Protein AF-A0A4Y2JVJ6-F1 (afdb_monomer_lite)

Secondary structure (DSSP, 8-state):
-----SS----HHHHHHTTEEEEGGGTEEEETTT--EEE-------PPP--SS-TTSTTHHHHHH-HHHH-GGGTTPPPSSS--------SSPP--PPPPP------

Radius of gyration: 23.81 Å; chains: 1; bounding box: 45×35×62 Å

pLDDT: mean 80.79, std 13.37, range [42.53, 97.25]

Sequence (107 aa):
MIAEVTSPIIGADFLKHFNLVIHLRKRRLIDAQTSLYTLGTLSKNSQPSIITMDTTSDLKSVLSEFPDITNPSLIGKSATHDTVHYIITRGPPVKAKPRYTQNYTML

Foldseek 3Di:
DQPPFPDDDDDPVNCVVQVWDQDPVQQWIARPVPRDIDHHDDDPDVPPDPFPDDPPDPCPVVVVVPVVVGDPVNVPPDDPDPDDDDDDDDDDDDDDDDDDDPPPPDD

Structure (mmCIF, N/CA/C/O backbone):
data_AF-A0A4Y2JVJ6-F1
#
_entry.id   AF-A0A4Y2JVJ6-F1
#
loop_
_atom_site.group_PDB
_atom_site.id
_atom_site.type_symbol
_atom_site.label_atom_id
_atom_site.label_alt_id
_atom_site.label_comp_id
_atom_site.label_asym_id
_atom_site.label_entity_id
_atom_site.label_seq_id
_atom_site.pdbx_PDB_ins_code
_atom_site.Cartn_x
_atom_site.Cartn_y
_atom_site.Cartn_z
_atom_site.occupancy
_atom_si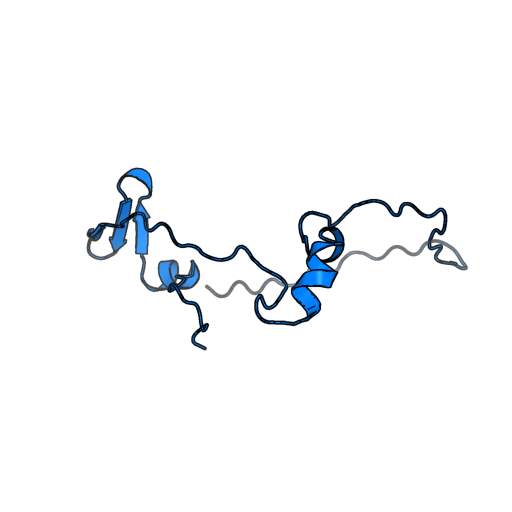te.B_iso_or_equiv
_atom_site.auth_seq_id
_atom_site.auth_comp_id
_atom_site.auth_asym_id
_atom_site.auth_atom_id
_atom_site.pdbx_PDB_model_num
ATOM 1 N N . MET A 1 1 ? 3.895 -13.810 9.014 1.00 42.53 1 MET A N 1
ATOM 2 C CA . MET A 1 1 ? 4.941 -12.953 8.418 1.00 42.53 1 MET A CA 1
ATOM 3 C C . MET A 1 1 ? 4.724 -11.546 8.938 1.00 42.53 1 MET A C 1
ATOM 5 O O . MET A 1 1 ? 3.592 -11.086 8.893 1.00 42.53 1 MET A O 1
ATOM 9 N N . ILE A 1 2 ? 5.756 -10.909 9.483 1.00 53.12 2 ILE A N 1
ATOM 10 C CA . ILE A 1 2 ? 5.720 -9.494 9.871 1.00 53.12 2 ILE A CA 1
ATOM 11 C C . ILE A 1 2 ? 6.502 -8.771 8.782 1.00 53.12 2 ILE A C 1
ATOM 13 O O . ILE A 1 2 ? 7.654 -9.120 8.537 1.00 53.12 2 ILE A O 1
ATOM 17 N N . ALA A 1 3 ? 5.859 -7.849 8.071 1.00 58.53 3 ALA A N 1
ATOM 18 C CA . ALA A 1 3 ? 6.568 -7.021 7.108 1.00 58.53 3 ALA A CA 1
ATOM 19 C C . ALA A 1 3 ? 7.492 -6.073 7.883 1.00 58.53 3 ALA A C 1
ATOM 21 O O . ALA A 1 3 ? 7.038 -5.401 8.811 1.00 58.53 3 ALA A O 1
ATOM 22 N N . GLU A 1 4 ? 8.772 -6.026 7.522 1.00 68.06 4 GLU A N 1
ATOM 23 C CA . GLU A 1 4 ? 9.730 -5.076 8.088 1.00 68.06 4 GLU A CA 1
ATOM 24 C C . GLU A 1 4 ? 9.467 -3.692 7.481 1.00 68.06 4 GLU A C 1
ATOM 26 O O . GLU A 1 4 ? 10.087 -3.266 6.511 1.00 68.06 4 GLU A O 1
ATOM 31 N N . VAL A 1 5 ? 8.447 -3.017 8.009 1.00 71.12 5 VAL A N 1
ATOM 32 C CA . VAL A 1 5 ? 8.049 -1.669 7.601 1.00 71.12 5 VAL A CA 1
ATOM 33 C C . VAL A 1 5 ? 8.190 -0.719 8.779 1.00 71.12 5 VAL A C 1
ATOM 35 O O . VAL A 1 5 ? 7.785 -1.019 9.899 1.00 71.12 5 VAL A O 1
ATOM 38 N N . THR A 1 6 ? 8.733 0.469 8.521 1.00 71.81 6 THR A N 1
ATOM 39 C CA . THR A 1 6 ? 8.963 1.506 9.544 1.00 71.81 6 THR A CA 1
ATOM 40 C C . THR A 1 6 ? 7.661 2.018 10.165 1.00 71.81 6 THR A C 1
ATOM 42 O O . THR A 1 6 ? 7.660 2.614 11.238 1.00 71.81 6 THR A O 1
ATOM 45 N N . SER A 1 7 ? 6.534 1.819 9.481 1.00 72.94 7 SER A N 1
ATOM 46 C CA . SER A 1 7 ? 5.196 2.162 9.956 1.00 72.94 7 SER A CA 1
ATOM 47 C C . SER A 1 7 ? 4.271 0.961 9.767 1.00 72.94 7 SER A C 1
ATOM 49 O O . SER A 1 7 ? 4.173 0.477 8.638 1.00 72.94 7 SER A O 1
ATOM 51 N N . PRO A 1 8 ? 3.580 0.491 10.822 1.00 76.12 8 PRO A N 1
ATOM 52 C CA . PRO A 1 8 ? 2.652 -0.630 10.716 1.00 76.12 8 PRO A CA 1
ATOM 53 C C . PRO A 1 8 ? 1.562 -0.368 9.672 1.00 76.12 8 PRO A C 1
ATOM 55 O O . PRO A 1 8 ? 0.967 0.710 9.644 1.00 76.12 8 PRO A O 1
ATOM 58 N N . ILE A 1 9 ? 1.281 -1.369 8.836 1.00 83.50 9 ILE A N 1
ATOM 59 C CA . ILE A 1 9 ? 0.219 -1.329 7.825 1.00 83.50 9 ILE A CA 1
ATOM 60 C C . ILE A 1 9 ? -0.876 -2.303 8.258 1.00 83.50 9 ILE A C 1
ATOM 62 O O . ILE A 1 9 ? -0.600 -3.471 8.522 1.00 83.50 9 ILE A O 1
ATOM 66 N N . ILE A 1 10 ? -2.118 -1.821 8.329 1.00 85.50 10 ILE A N 1
ATOM 67 C CA . ILE A 1 10 ? -3.293 -2.643 8.641 1.00 85.50 10 ILE A CA 1
ATOM 68 C C . ILE A 1 10 ? -4.019 -2.960 7.334 1.00 85.50 10 ILE A C 1
ATOM 70 O O . ILE A 1 10 ? -4.419 -2.050 6.607 1.00 85.50 10 ILE A O 1
ATOM 74 N N . GLY A 1 11 ? -4.182 -4.249 7.040 1.00 88.75 11 GLY A N 1
ATOM 75 C CA . GLY A 1 11 ? -4.915 -4.728 5.871 1.00 88.75 11 GLY A CA 1
ATOM 76 C C . GLY A 1 11 ? -6.435 -4.693 6.058 1.00 88.75 11 GLY A C 1
ATOM 77 O O . GLY A 1 11 ? -6.956 -4.663 7.174 1.00 88.75 11 GLY A O 1
ATOM 78 N N . ALA A 1 12 ? -7.171 -4.700 4.944 1.00 91.56 12 ALA A N 1
ATOM 79 C CA . ALA A 1 12 ? -8.636 -4.735 4.961 1.00 91.56 12 ALA A CA 1
ATOM 80 C C . ALA A 1 12 ? -9.196 -6.070 5.489 1.00 91.56 12 ALA A C 1
ATOM 82 O O . ALA A 1 12 ? -10.283 -6.109 6.061 1.00 91.56 12 ALA A O 1
ATOM 83 N N . ASP A 1 13 ? -8.440 -7.152 5.327 1.00 92.06 13 ASP A N 1
ATOM 84 C CA . ASP A 1 13 ? -8.689 -8.468 5.912 1.00 92.06 13 ASP A CA 1
ATOM 85 C C . ASP A 1 13 ? -8.693 -8.424 7.445 1.00 92.06 13 ASP A C 1
ATOM 87 O O . ASP A 1 13 ? -9.616 -8.949 8.066 1.00 92.06 13 ASP A O 1
ATOM 91 N N . PHE A 1 14 ? -7.733 -7.721 8.053 1.00 92.56 14 PHE A N 1
ATOM 92 C CA . PHE A 1 14 ? -7.688 -7.495 9.498 1.00 92.56 14 PHE A CA 1
ATOM 93 C C . PHE A 1 14 ? -8.913 -6.705 9.975 1.00 92.56 14 PHE A C 1
ATOM 95 O O . PHE A 1 14 ? -9.565 -7.091 10.945 1.00 92.56 14 PHE A O 1
ATOM 102 N N . LEU A 1 15 ? -9.270 -5.628 9.266 1.00 94.81 15 LEU A N 1
ATOM 103 C CA . LEU A 1 15 ? -10.461 -4.835 9.589 1.00 94.81 15 LEU A CA 1
ATOM 104 C C . LEU A 1 15 ? -11.739 -5.681 9.513 1.00 94.81 15 LEU A C 1
ATOM 106 O O . LEU A 1 15 ? -12.573 -5.597 10.412 1.00 94.81 15 LEU A O 1
ATOM 110 N N . LYS A 1 16 ? -11.870 -6.529 8.483 1.00 94.62 16 LYS A N 1
ATOM 111 C CA . LYS A 1 16 ? -12.996 -7.466 8.340 1.00 94.62 16 LYS A CA 1
ATOM 112 C C . LYS A 1 16 ? -13.022 -8.474 9.490 1.00 94.62 16 LYS A C 1
ATOM 114 O O . LYS A 1 16 ? -14.078 -8.686 10.075 1.00 94.62 16 LYS A O 1
ATOM 119 N N .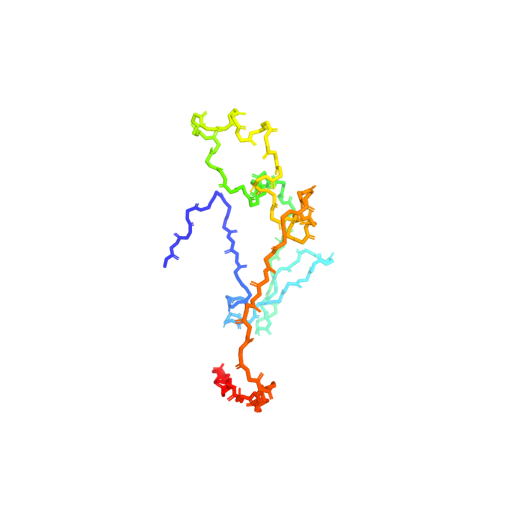 HIS A 1 17 ? -11.881 -9.083 9.811 1.00 95.31 17 HIS A N 1
ATOM 120 C CA . HIS A 1 17 ? -11.786 -10.128 10.830 1.00 95.31 17 HIS A CA 1
ATOM 121 C C . HIS A 1 17 ? -12.204 -9.631 12.220 1.00 95.31 17 HIS A C 1
ATOM 123 O O . HIS A 1 17 ? -12.932 -10.325 12.922 1.00 95.31 17 HIS A O 1
ATOM 129 N N . PHE A 1 18 ? -11.794 -8.415 12.591 1.00 93.88 18 PHE A N 1
ATOM 130 C CA . PHE A 1 18 ? -12.105 -7.810 13.891 1.00 93.88 18 PHE A CA 1
ATOM 131 C C . PHE A 1 18 ? -13.315 -6.862 13.868 1.00 93.88 18 PHE A C 1
ATOM 133 O O . PHE A 1 18 ? -13.535 -6.137 14.833 1.00 93.88 18 PHE A O 1
ATOM 140 N N . ASN A 1 19 ? -14.094 -6.844 12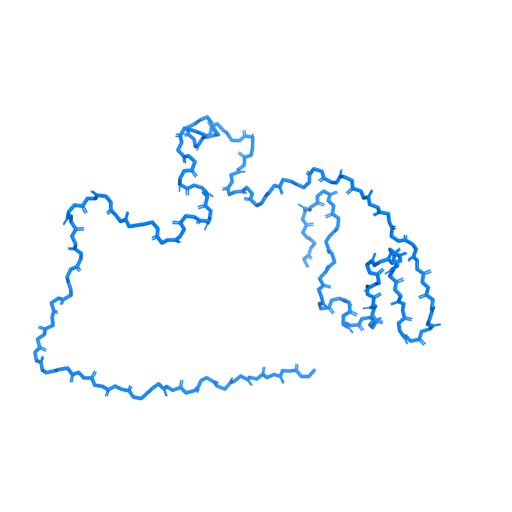.780 1.00 95.81 19 ASN A N 1
ATOM 141 C CA . ASN A 1 19 ? -15.274 -5.987 12.619 1.00 95.81 19 ASN A CA 1
ATOM 142 C C . ASN A 1 19 ? -14.994 -4.489 12.895 1.00 95.81 19 ASN A C 1
ATOM 144 O O . ASN A 1 19 ? -15.765 -3.789 13.556 1.00 95.81 19 ASN A O 1
ATOM 148 N N . LEU A 1 20 ? -13.856 -3.996 12.400 1.00 96.56 20 LEU A N 1
ATOM 149 C CA . LEU A 1 20 ? -13.405 -2.619 12.584 1.00 96.56 20 LEU A CA 1
ATOM 150 C C . LEU A 1 20 ? -13.840 -1.732 11.410 1.00 96.56 20 LEU A C 1
ATOM 152 O O . LEU A 1 20 ? -13.619 -2.052 10.242 1.00 96.56 20 LEU A O 1
ATOM 156 N N . VAL A 1 21 ? -14.396 -0.563 11.722 1.00 96.00 21 VAL A N 1
ATOM 157 C CA . VAL A 1 21 ? -14.901 0.421 10.758 1.00 96.00 21 VAL A CA 1
ATOM 158 C C . VAL A 1 21 ? -14.079 1.705 10.824 1.00 96.00 21 VAL A C 1
ATOM 160 O O . VAL A 1 21 ? -13.939 2.334 11.876 1.00 96.00 21 VAL A O 1
ATOM 163 N N . ILE A 1 22 ? -13.568 2.142 9.673 1.00 94.44 22 ILE A N 1
ATOM 164 C CA . ILE A 1 22 ? -12.820 3.396 9.550 1.00 94.44 22 ILE A CA 1
ATOM 165 C C . ILE A 1 22 ? -13.786 4.547 9.252 1.00 94.44 22 ILE A C 1
ATOM 167 O O . ILE A 1 22 ? -14.398 4.613 8.188 1.00 94.44 22 ILE A O 1
ATOM 171 N N . HIS A 1 23 ? -13.866 5.523 10.155 1.00 94.12 23 HIS A N 1
ATOM 172 C CA . HIS A 1 23 ? -14.598 6.768 9.939 1.00 94.12 23 HIS A CA 1
ATOM 173 C C . HIS A 1 23 ? -13.629 7.918 9.625 1.00 94.12 23 HIS A C 1
ATOM 175 O O . HIS A 1 23 ? -13.280 8.719 10.496 1.00 94.12 23 HIS A O 1
ATOM 181 N N . LEU A 1 24 ? -13.266 8.067 8.347 1.00 92.38 24 LEU A N 1
ATOM 182 C CA . LEU A 1 24 ? -12.260 9.035 7.871 1.00 92.38 24 LEU A CA 1
ATOM 183 C C . LEU A 1 24 ? -12.564 10.487 8.273 1.00 92.38 24 LEU A C 1
ATOM 185 O O . LEU A 1 24 ? -11.717 11.162 8.851 1.00 92.38 24 LEU A O 1
ATOM 189 N N . ARG A 1 25 ? -13.804 10.954 8.057 1.00 93.12 25 ARG A N 1
ATOM 190 C CA . ARG A 1 25 ? -14.210 12.337 8.384 1.00 93.12 25 ARG A CA 1
ATOM 191 C C . ARG A 1 25 ? -14.024 12.691 9.863 1.00 93.12 25 ARG A C 1
ATOM 193 O O . ARG A 1 25 ? -13.639 13.809 10.178 1.00 93.12 25 ARG A O 1
ATOM 200 N N . LYS A 1 26 ? -14.311 11.751 10.769 1.00 94.00 26 LYS A N 1
ATOM 201 C CA . LYS A 1 26 ? -14.169 11.945 12.221 1.00 94.00 26 LYS A CA 1
ATOM 202 C C . LYS A 1 26 ? -12.807 11.491 12.744 1.00 94.00 26 LYS A C 1
ATOM 204 O O . LYS A 1 26 ? -12.574 11.630 13.940 1.00 94.00 26 LYS A O 1
ATOM 209 N N . ARG A 1 27 ? -11.946 10.951 11.870 1.00 94.12 27 ARG A N 1
ATOM 210 C CA . ARG A 1 27 ? -10.661 10.330 12.205 1.00 94.12 27 ARG A CA 1
ATOM 211 C C . ARG A 1 27 ? -10.829 9.310 13.331 1.00 94.12 27 ARG A C 1
ATOM 213 O O . ARG A 1 27 ? -10.257 9.467 14.401 1.00 94.12 27 ARG A O 1
ATOM 220 N N . ARG A 1 28 ? -11.686 8.306 13.130 1.00 95.50 28 ARG A N 1
ATOM 221 C CA . ARG A 1 28 ? -11.939 7.252 14.128 1.00 95.50 28 ARG A CA 1
ATOM 222 C C . ARG A 1 28 ? -11.776 5.870 13.528 1.00 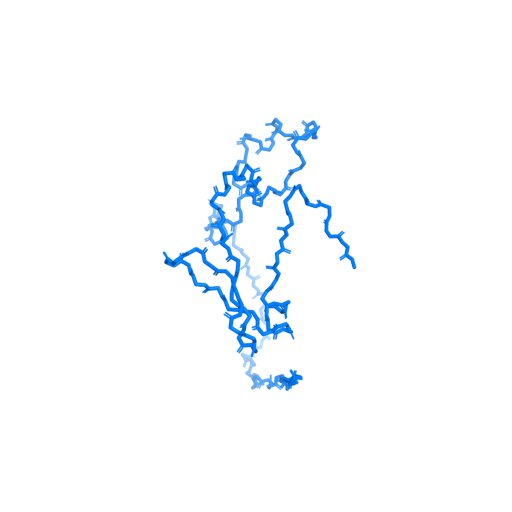95.50 28 ARG A C 1
ATOM 224 O O . ARG A 1 28 ? -12.175 5.656 12.384 1.00 95.50 28 ARG A O 1
ATOM 231 N N . LEU A 1 29 ? -11.261 4.955 14.336 1.00 95.56 29 LEU A N 1
ATOM 232 C CA . LEU A 1 29 ? -11.391 3.518 14.134 1.00 95.56 29 LEU A CA 1
ATOM 233 C C . LEU A 1 29 ? -12.401 3.016 15.164 1.00 95.56 29 LEU A C 1
ATOM 235 O O . LEU A 1 29 ? -12.228 3.272 16.356 1.00 95.56 29 LEU A O 1
ATOM 239 N N . ILE A 1 30 ? -13.480 2.404 14.693 1.00 97.19 30 ILE A N 1
ATOM 240 C CA . ILE A 1 30 ? -14.641 2.020 15.497 1.00 97.19 30 ILE A CA 1
ATOM 241 C C . ILE A 1 30 ? -14.734 0.499 15.494 1.00 97.19 30 ILE A C 1
ATOM 243 O O . ILE A 1 30 ? -14.693 -0.103 14.428 1.00 97.19 30 ILE A O 1
ATOM 247 N N . ASP A 1 31 ? -14.890 -0.111 16.658 1.00 96.81 31 ASP A N 1
ATOM 248 C CA . ASP A 1 31 ? -15.314 -1.503 16.778 1.00 96.81 31 ASP A CA 1
ATOM 249 C C . ASP A 1 31 ? -16.835 -1.564 16.581 1.00 96.81 31 ASP A C 1
ATOM 251 O O . ASP A 1 31 ? -17.597 -0.997 17.368 1.00 96.81 31 ASP A O 1
ATOM 255 N N . ALA A 1 32 ? -17.292 -2.216 15.511 1.00 95.81 32 ALA A N 1
ATOM 256 C CA . ALA A 1 32 ? -18.715 -2.289 15.197 1.00 95.81 32 ALA A CA 1
ATOM 257 C C . ALA A 1 32 ? -19.498 -3.264 16.094 1.00 95.81 32 ALA A C 1
ATOM 259 O O . ALA A 1 32 ? -20.728 -3.223 16.084 1.00 95.81 32 ALA A O 1
ATOM 260 N N . GLN A 1 33 ? -18.828 -4.102 16.888 1.00 95.75 33 GLN A N 1
ATOM 261 C CA . GLN A 1 33 ? -19.473 -4.955 17.885 1.00 95.75 33 GLN A CA 1
ATOM 262 C C . GLN A 1 33 ? -19.748 -4.192 19.186 1.00 95.75 33 GLN A C 1
ATOM 264 O O . GLN A 1 33 ? -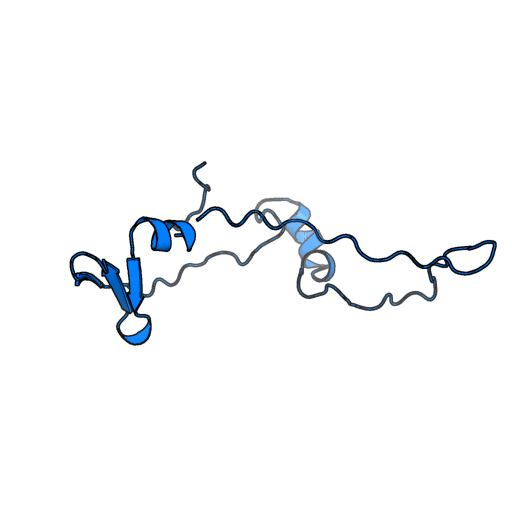20.846 -4.285 19.733 1.00 95.75 33 GLN A O 1
ATOM 269 N N . THR A 1 34 ? -18.772 -3.431 19.686 1.00 96.88 34 THR A N 1
ATOM 270 C CA . THR A 1 34 ? -18.875 -2.752 20.995 1.00 96.88 34 THR A CA 1
ATOM 271 C C . THR A 1 34 ? -19.209 -1.264 20.903 1.00 96.88 34 THR A C 1
ATOM 273 O O . THR A 1 34 ? -19.503 -0.633 21.916 1.00 96.88 34 THR A O 1
ATOM 276 N N . SER A 1 35 ? -19.166 -0.677 19.703 1.00 94.50 35 SER A N 1
ATOM 277 C CA . SER A 1 35 ? -19.239 0.774 19.465 1.00 94.50 35 SER A CA 1
ATOM 278 C C . SER A 1 35 ? -18.125 1.592 20.137 1.00 94.50 35 SER A C 1
ATOM 280 O O . SER A 1 35 ? -18.174 2.828 20.125 1.00 94.50 35 SER A O 1
ATOM 282 N N . LEU A 1 36 ? -17.101 0.937 20.695 1.00 97.25 36 LEU A N 1
ATOM 283 C CA . LEU A 1 36 ? -15.904 1.613 21.181 1.00 97.25 36 LEU A CA 1
ATOM 284 C C . LEU A 1 36 ? -15.126 2.189 20.001 1.00 97.25 36 LEU A C 1
ATOM 286 O O . LEU A 1 36 ? -15.126 1.648 18.896 1.00 97.25 36 LEU A O 1
ATOM 290 N N . TYR A 1 37 ? -14.455 3.314 20.231 1.00 96.69 37 TYR A N 1
ATOM 291 C CA . TYR A 1 37 ? -13.643 3.936 19.199 1.00 96.69 37 TYR A CA 1
ATOM 292 C C . TYR A 1 37 ? -12.346 4.492 19.762 1.00 96.69 37 TYR A C 1
ATOM 294 O O . TYR A 1 37 ? -12.276 4.930 20.910 1.00 96.69 37 TYR A O 1
ATOM 302 N N . THR A 1 38 ? -11.342 4.552 18.896 1.00 95.44 38 THR A N 1
ATOM 303 C CA . THR A 1 38 ? -10.120 5.320 19.126 1.00 95.44 38 THR A CA 1
ATOM 304 C C . THR A 1 38 ? -9.989 6.433 18.090 1.00 95.44 38 THR A C 1
ATOM 306 O O . THR A 1 38 ? -10.522 6.337 16.977 1.00 95.44 38 THR A O 1
ATOM 309 N N . LEU A 1 39 ? -9.319 7.523 18.464 1.00 96.31 39 LEU A N 1
ATOM 310 C CA . LEU A 1 39 ? -9.037 8.640 17.567 1.00 96.31 39 LEU A CA 1
ATOM 311 C C . LEU A 1 39 ? -7.785 8.335 16.743 1.00 96.31 39 LEU A C 1
ATOM 313 O O . LEU A 1 39 ? -6.722 8.043 17.279 1.00 96.31 39 LEU A O 1
ATOM 317 N N . GLY A 1 40 ? -7.918 8.447 15.428 1.00 90.69 40 GLY A N 1
ATOM 318 C CA . GLY A 1 40 ? -6.804 8.435 14.497 1.00 90.69 40 GLY A CA 1
ATOM 319 C C . GLY A 1 40 ? -6.125 9.800 14.450 1.00 90.69 40 GLY A C 1
ATOM 320 O O . GLY A 1 40 ? -6.778 10.848 14.418 1.00 90.69 40 GLY A O 1
ATOM 321 N N . THR A 1 41 ? -4.802 9.789 14.395 1.00 88.75 41 THR A N 1
ATOM 322 C CA . THR A 1 41 ? -3.982 10.974 14.147 1.00 88.75 41 THR A CA 1
ATOM 323 C C . THR A 1 41 ? -3.457 10.938 12.717 1.00 88.75 41 THR A C 1
ATOM 325 O O . THR A 1 41 ? -3.219 9.878 12.143 1.00 88.75 41 THR A O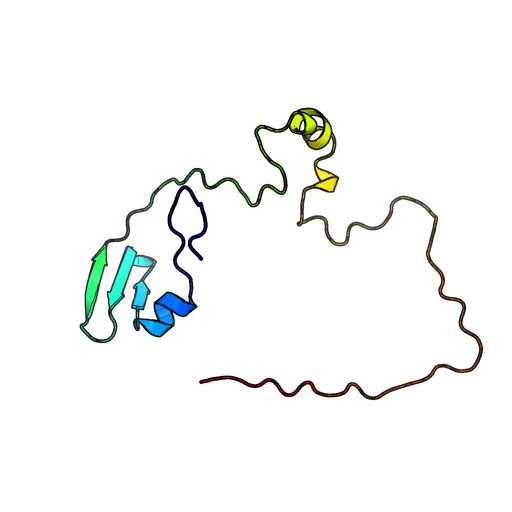 1
ATOM 328 N N . LEU A 1 42 ? -3.308 12.113 12.105 1.00 83.94 42 LEU A N 1
ATOM 329 C CA . LEU A 1 42 ? -2.605 12.222 10.831 1.00 83.94 42 LEU A CA 1
ATOM 330 C C . LEU A 1 42 ? -1.111 12.236 11.142 1.00 83.94 42 LEU A C 1
ATOM 332 O O . LEU A 1 42 ? -0.605 13.246 11.632 1.00 83.94 42 LEU A O 1
ATOM 336 N N . SER A 1 43 ? -0.411 11.139 10.871 1.00 79.75 43 SER A N 1
ATOM 337 C CA . SER A 1 43 ? 1.047 11.153 10.855 1.00 79.75 43 SER A CA 1
ATOM 338 C C . SER A 1 43 ? 1.527 11.489 9.446 1.00 79.75 43 SER A C 1
ATOM 340 O O . SER A 1 43 ? 1.064 10.931 8.450 1.00 79.75 43 SER A O 1
ATOM 342 N N . LYS A 1 44 ? 2.471 12.428 9.344 1.00 73.56 44 LYS A N 1
ATOM 343 C CA . LYS A 1 44 ? 3.271 12.571 8.128 1.00 73.56 44 LYS A CA 1
ATOM 344 C C . LYS A 1 44 ? 4.287 11.440 8.139 1.00 73.56 44 LYS A C 1
ATOM 346 O O . LYS A 1 44 ? 5.399 11.611 8.626 1.00 73.56 44 LYS A O 1
ATOM 351 N N . ASN A 1 45 ? 3.891 10.274 7.651 1.00 64.38 45 ASN A N 1
ATOM 352 C CA . ASN A 1 45 ? 4.870 9.240 7.379 1.00 64.38 45 ASN A CA 1
ATOM 353 C C . ASN A 1 45 ? 5.592 9.648 6.098 1.00 64.38 45 ASN A C 1
ATOM 355 O O . ASN A 1 45 ? 4.960 9.807 5.054 1.00 64.38 45 ASN A O 1
ATOM 359 N N . SER A 1 46 ? 6.918 9.780 6.169 1.00 62.44 46 SER A N 1
ATOM 360 C CA . SER A 1 46 ? 7.768 9.627 4.989 1.00 62.44 46 SER A CA 1
ATOM 361 C C . SER A 1 46 ? 7.739 8.149 4.611 1.00 62.44 46 SER A C 1
ATOM 363 O O . SER A 1 46 ? 8.762 7.473 4.669 1.00 62.44 46 SER A O 1
ATOM 365 N N . GLN A 1 47 ? 6.549 7.608 4.320 1.00 60.22 47 GLN A N 1
ATOM 366 C CA . GLN A 1 47 ? 6.500 6.332 3.644 1.00 60.22 47 GLN A CA 1
ATOM 367 C C . GLN A 1 47 ? 7.225 6.590 2.330 1.00 60.22 47 GLN A C 1
ATOM 369 O O . GLN A 1 47 ? 6.792 7.478 1.582 1.00 60.22 47 GLN A O 1
ATOM 374 N N . PRO A 1 48 ? 8.351 5.902 2.068 1.00 55.38 48 PRO A N 1
ATOM 375 C CA . PRO A 1 48 ? 8.880 5.919 0.726 1.00 55.38 48 PRO A CA 1
ATOM 376 C C . PRO A 1 48 ? 7.709 5.534 -0.185 1.00 55.38 48 PRO A C 1
ATOM 378 O O . PRO A 1 48 ? 6.874 4.701 0.194 1.00 55.38 48 PRO A O 1
ATOM 381 N N . SER A 1 49 ? 7.593 6.158 -1.361 1.00 58.41 49 SER A N 1
ATOM 382 C CA . SER A 1 49 ? 6.708 5.600 -2.385 1.00 58.41 49 SER A CA 1
ATOM 383 C C . SER A 1 49 ? 7.068 4.121 -2.576 1.00 58.41 49 SER A C 1
ATOM 385 O O . SER A 1 49 ? 8.059 3.641 -2.029 1.00 58.41 49 SER A O 1
ATOM 387 N N . ILE A 1 50 ? 6.294 3.347 -3.329 1.00 62.31 50 ILE A N 1
ATOM 388 C CA . ILE A 1 50 ? 6.804 2.040 -3.758 1.00 62.31 50 ILE A CA 1
ATOM 389 C C . ILE A 1 50 ? 8.073 2.323 -4.581 1.00 62.31 50 ILE A C 1
ATOM 391 O O . ILE A 1 50 ? 7.988 2.667 -5.758 1.00 62.31 50 ILE A O 1
ATOM 395 N N . ILE A 1 51 ? 9.238 2.287 -3.930 1.00 63.28 51 ILE A N 1
ATOM 396 C CA . ILE A 1 51 ? 10.535 2.441 -4.562 1.00 63.28 51 ILE A CA 1
ATOM 397 C C . ILE A 1 51 ? 10.907 1.026 -4.944 1.00 63.28 51 ILE A C 1
ATOM 399 O O . ILE A 1 51 ? 11.060 0.148 -4.099 1.00 63.28 51 ILE A O 1
ATOM 403 N N . THR A 1 52 ? 11.044 0.805 -6.236 1.00 64.88 52 THR A N 1
ATOM 404 C CA . THR A 1 52 ? 11.555 -0.441 -6.809 1.00 64.88 52 THR A CA 1
ATOM 405 C C . THR A 1 52 ? 13.063 -0.607 -6.587 1.00 64.88 52 THR A C 1
ATOM 407 O O . THR A 1 52 ? 13.666 -1.527 -7.127 1.00 64.88 52 THR A O 1
ATOM 410 N N . MET A 1 53 ? 13.682 0.278 -5.799 1.00 68.44 53 MET A N 1
ATOM 411 C CA . MET A 1 53 ? 15.122 0.386 -5.625 1.00 68.44 53 MET A CA 1
ATOM 412 C C . MET A 1 53 ? 15.484 0.534 -4.155 1.00 68.44 53 MET A C 1
ATOM 414 O O . MET A 1 53 ? 14.861 1.306 -3.422 1.00 68.44 53 MET A O 1
ATOM 418 N N . ASP A 1 54 ? 16.550 -0.148 -3.761 1.00 70.88 54 ASP A N 1
ATOM 419 C CA . ASP A 1 54 ? 17.217 0.095 -2.492 1.00 70.88 54 ASP A CA 1
ATOM 420 C C . ASP A 1 54 ? 17.908 1.469 -2.532 1.00 70.88 54 ASP A C 1
ATOM 422 O O . ASP A 1 54 ? 18.750 1.743 -3.391 1.00 70.88 54 ASP A O 1
ATOM 426 N N . THR A 1 55 ? 17.546 2.355 -1.604 1.00 67.38 55 THR A N 1
ATOM 427 C CA . THR A 1 55 ? 18.090 3.718 -1.517 1.00 67.38 55 THR A CA 1
ATOM 428 C C . THR A 1 55 ? 19.550 3.764 -1.066 1.00 67.38 55 THR A C 1
ATOM 430 O O . THR A 1 55 ? 20.152 4.843 -1.134 1.00 67.38 55 THR A O 1
ATOM 433 N N . THR A 1 56 ? 20.100 2.630 -0.627 1.00 72.94 56 THR A N 1
ATOM 434 C CA . THR A 1 56 ? 21.482 2.459 -0.161 1.00 72.94 56 THR A CA 1
ATOM 435 C C . THR A 1 56 ? 22.392 1.794 -1.196 1.00 72.94 56 THR A C 1
ATOM 437 O O . THR A 1 56 ? 23.604 1.770 -1.014 1.00 72.94 56 THR A O 1
ATOM 440 N N . SER A 1 57 ? 21.826 1.297 -2.300 1.00 80.31 57 SER A N 1
ATOM 441 C CA . SER A 1 57 ? 22.589 0.656 -3.370 1.00 80.31 57 SER A CA 1
ATOM 442 C C . SER A 1 57 ? 23.376 1.674 -4.197 1.00 80.31 57 SER A C 1
ATOM 444 O O . SER A 1 57 ? 22.858 2.732 -4.566 1.00 80.31 57 SER A O 1
ATOM 446 N N . ASP A 1 58 ? 24.590 1.294 -4.598 1.00 82.25 58 ASP A N 1
ATOM 447 C CA . ASP A 1 58 ? 25.427 2.046 -5.543 1.00 82.25 58 ASP A CA 1
ATOM 448 C C . ASP A 1 58 ? 24.728 2.299 -6.893 1.00 82.25 58 ASP A C 1
ATOM 450 O O . ASP A 1 58 ? 25.056 3.245 -7.608 1.00 82.25 58 ASP A O 1
ATOM 454 N N . LEU A 1 59 ? 23.711 1.494 -7.231 1.00 80.06 59 LEU A N 1
ATOM 455 C CA . LEU A 1 59 ? 22.930 1.618 -8.465 1.00 80.06 59 LEU A CA 1
ATOM 456 C C . LEU A 1 59 ? 21.972 2.816 -8.471 1.00 80.06 59 LEU A C 1
ATOM 458 O O . LEU A 1 59 ? 21.420 3.157 -9.519 1.00 80.06 59 LEU A O 1
ATOM 462 N N . LYS A 1 60 ? 21.766 3.473 -7.324 1.00 82.94 60 LYS A N 1
ATOM 463 C CA . LYS A 1 60 ? 20.839 4.603 -7.193 1.00 82.94 60 LYS A CA 1
ATOM 464 C C . LYS A 1 60 ? 21.165 5.747 -8.152 1.00 82.94 60 LYS A C 1
ATOM 466 O O . LYS A 1 60 ? 20.245 6.355 -8.694 1.00 82.94 60 LYS A O 1
ATOM 471 N N . SER A 1 61 ? 22.449 6.047 -8.352 1.00 83.50 61 SER A N 1
ATOM 472 C CA . SER A 1 61 ? 22.891 7.124 -9.245 1.00 83.50 61 SER A CA 1
ATOM 473 C C . SER A 1 61 ? 22.485 6.837 -10.691 1.00 83.50 61 SER A C 1
ATOM 475 O O . SER A 1 61 ? 21.803 7.652 -11.306 1.00 83.50 61 SER A O 1
ATOM 477 N N . VAL A 1 62 ? 22.796 5.637 -11.182 1.00 86.44 62 VAL A N 1
ATOM 478 C CA . VAL A 1 62 ? 22.465 5.191 -12.542 1.00 86.44 62 VAL A CA 1
ATOM 479 C C . VAL A 1 62 ? 20.955 5.156 -12.750 1.00 86.44 62 VAL A C 1
ATOM 481 O O . VAL A 1 62 ? 20.441 5.691 -13.723 1.00 86.44 62 VAL A O 1
ATOM 484 N N . LEU A 1 63 ? 20.202 4.572 -11.821 1.00 82.81 63 LEU A N 1
ATOM 485 C CA . LEU A 1 63 ? 18.757 4.441 -11.996 1.00 82.81 63 LEU A CA 1
ATOM 486 C C . LEU A 1 63 ? 18.013 5.781 -11.868 1.00 82.81 63 LEU A C 1
ATOM 488 O O . LEU A 1 63 ? 16.932 5.930 -12.437 1.00 82.81 63 LEU A O 1
ATOM 492 N N . SER A 1 64 ? 18.589 6.772 -11.175 1.00 81.69 64 SER A N 1
ATOM 493 C CA . SER A 1 64 ? 18.043 8.136 -11.139 1.00 81.69 64 SER A CA 1
ATOM 494 C C . SER A 1 64 ? 18.147 8.867 -12.482 1.00 81.69 64 SER A C 1
ATOM 496 O O . SER A 1 64 ? 17.330 9.743 -12.756 1.00 81.69 64 SER A O 1
ATOM 498 N N . GLU A 1 65 ? 19.095 8.471 -13.336 1.00 88.06 65 GLU A N 1
ATOM 499 C CA . GLU A 1 65 ? 19.237 8.978 -14.705 1.00 88.06 65 GLU A CA 1
ATOM 500 C C . GLU A 1 65 ? 18.143 8.422 -15.637 1.00 88.06 65 GLU A C 1
ATOM 502 O O . GLU A 1 65 ? 17.738 9.083 -16.592 1.00 88.06 65 GLU A O 1
ATOM 507 N N . PHE A 1 66 ? 17.596 7.242 -15.315 1.00 84.38 66 PHE A N 1
ATOM 508 C CA . PHE A 1 66 ? 16.588 6.542 -16.117 1.00 84.38 66 PHE A CA 1
ATOM 509 C C . PHE A 1 66 ? 15.305 6.249 -15.315 1.00 84.38 66 PHE A C 1
ATOM 511 O O . PHE A 1 66 ? 14.951 5.084 -15.100 1.00 84.38 66 PHE A O 1
ATOM 518 N N . PRO A 1 67 ? 14.548 7.286 -14.901 1.00 78.56 67 PRO A N 1
ATOM 519 C CA . PRO A 1 67 ? 13.334 7.120 -14.093 1.00 78.56 67 PRO A CA 1
ATOM 520 C C . PRO A 1 67 ? 12.250 6.298 -14.803 1.00 78.56 67 PRO A C 1
ATOM 522 O O . PRO A 1 67 ? 11.389 5.703 -14.152 1.00 78.56 67 PRO A O 1
ATOM 525 N N . ASP A 1 68 ? 12.310 6.224 -16.135 1.00 79.19 68 ASP A N 1
ATOM 526 C CA . ASP A 1 68 ? 11.373 5.448 -16.937 1.00 79.19 68 ASP A CA 1
ATOM 527 C C . ASP A 1 68 ? 11.450 3.933 -16.670 1.00 79.19 68 ASP A C 1
ATOM 529 O O . ASP A 1 68 ? 10.462 3.225 -16.848 1.00 79.19 68 ASP A O 1
ATOM 533 N N . ILE A 1 69 ? 12.603 3.433 -16.212 1.00 79.56 69 ILE A N 1
ATOM 534 C CA . ILE A 1 69 ? 12.830 2.003 -15.943 1.00 79.56 69 ILE A CA 1
ATOM 535 C C . ILE A 1 69 ? 12.109 1.556 -14.665 1.00 79.56 69 ILE A C 1
ATOM 537 O O . ILE A 1 69 ? 11.650 0.420 -14.562 1.00 79.56 69 ILE A O 1
ATOM 541 N N . THR A 1 70 ? 12.023 2.440 -13.671 1.00 76.12 70 THR A N 1
ATOM 542 C CA . THR A 1 70 ? 11.584 2.104 -12.308 1.00 76.12 70 THR A CA 1
ATOM 543 C C . THR A 1 70 ? 10.168 2.575 -12.000 1.00 76.12 70 THR A C 1
ATOM 545 O O . THR A 1 70 ? 9.597 2.140 -10.997 1.00 76.12 70 THR A O 1
ATOM 548 N N . ASN A 1 71 ? 9.581 3.423 -12.852 1.00 73.75 71 ASN A N 1
ATOM 549 C CA . ASN A 1 71 ? 8.242 3.967 -12.664 1.00 73.75 71 ASN A CA 1
ATOM 550 C C . ASN A 1 71 ? 7.149 2.995 -13.160 1.00 73.75 71 ASN A C 1
ATOM 552 O O . ASN A 1 71 ? 6.929 2.873 -14.369 1.00 73.75 71 ASN A O 1
ATOM 556 N N . PRO A 1 72 ? 6.371 2.371 -12.254 1.00 67.88 72 PRO A N 1
ATOM 557 C CA . PRO A 1 72 ? 5.311 1.437 -12.634 1.00 67.88 72 PRO A CA 1
ATOM 558 C C . PRO A 1 72 ? 4.138 2.118 -13.357 1.00 67.88 72 PRO A C 1
ATOM 560 O O . PRO A 1 72 ? 3.319 1.445 -13.973 1.00 67.88 72 PRO A O 1
ATOM 563 N N . SER A 1 73 ? 4.045 3.449 -13.321 1.00 69.06 73 SER A N 1
ATOM 564 C CA . SER A 1 73 ? 2.980 4.206 -13.994 1.00 69.06 73 SER A CA 1
ATOM 565 C C . SER A 1 73 ? 3.196 4.328 -15.508 1.00 69.06 73 SER A C 1
ATOM 567 O O . SER A 1 73 ? 2.320 4.830 -16.204 1.00 69.06 73 SER A O 1
ATOM 569 N N . LEU A 1 74 ? 4.350 3.889 -16.026 1.00 63.75 74 LEU A N 1
ATOM 570 C CA . LEU A 1 74 ? 4.690 3.935 -17.455 1.00 63.75 74 LEU A CA 1
ATOM 571 C C . LEU A 1 74 ? 4.323 2.657 -18.221 1.00 63.75 74 LEU A C 1
ATOM 573 O O . LEU A 1 74 ? 4.649 2.526 -19.404 1.00 63.75 74 LEU A O 1
ATOM 577 N N . ILE A 1 75 ? 3.621 1.724 -17.574 1.00 63.31 75 ILE A N 1
ATOM 578 C CA . ILE A 1 75 ? 3.045 0.552 -18.235 1.00 63.31 75 ILE A CA 1
ATOM 579 C C . ILE A 1 75 ? 2.127 1.040 -19.368 1.00 63.31 75 ILE A C 1
ATOM 581 O O . ILE A 1 75 ? 1.117 1.695 -19.124 1.00 63.31 75 ILE A O 1
ATOM 585 N N . GLY A 1 76 ? 2.492 0.724 -20.614 1.00 65.88 76 GLY A N 1
ATOM 586 C CA . GLY A 1 76 ? 1.740 1.110 -21.814 1.00 65.88 76 GLY A CA 1
ATOM 587 C C . GLY A 1 76 ? 2.375 2.206 -22.675 1.00 65.88 76 GLY A C 1
ATOM 588 O O . GLY A 1 76 ? 1.780 2.584 -23.684 1.00 65.88 76 GLY A O 1
ATOM 589 N N . LYS A 1 77 ? 3.574 2.708 -22.340 1.00 71.00 77 LYS A N 1
ATOM 590 C CA . LYS A 1 77 ? 4.333 3.584 -23.251 1.00 71.00 77 LYS A CA 1
ATOM 591 C C . LYS A 1 77 ? 4.655 2.802 -24.534 1.00 71.00 77 LYS A C 1
ATOM 593 O O . LYS A 1 77 ? 5.232 1.719 -24.471 1.00 71.00 77 LYS A O 1
ATOM 598 N N . SER A 1 78 ? 4.240 3.326 -25.690 1.00 73.00 78 SER A N 1
ATOM 599 C CA . SER A 1 78 ? 4.551 2.706 -26.984 1.00 73.00 78 SER A CA 1
ATOM 600 C C . SER A 1 78 ? 6.063 2.674 -27.191 1.00 73.00 78 SER A C 1
ATOM 602 O O . SER A 1 78 ? 6.753 3.635 -26.844 1.00 73.00 78 SER A O 1
ATOM 604 N N . ALA A 1 79 ? 6.568 1.588 -27.779 1.00 74.25 79 ALA A N 1
ATOM 605 C CA . ALA A 1 79 ? 7.956 1.528 -28.213 1.00 74.25 79 ALA A CA 1
ATOM 606 C C . ALA A 1 79 ? 8.248 2.690 -29.177 1.00 74.25 79 ALA A C 1
ATOM 608 O O . ALA A 1 79 ? 7.419 3.026 -30.025 1.00 74.25 79 ALA A O 1
ATOM 609 N N . THR A 1 80 ? 9.414 3.315 -29.024 1.00 79.12 80 THR A N 1
ATOM 610 C CA . THR A 1 80 ? 9.895 4.394 -29.902 1.00 79.12 80 THR A CA 1
ATOM 611 C C . THR A 1 80 ? 10.648 3.867 -31.122 1.00 79.12 80 THR A C 1
ATOM 613 O O . THR A 1 80 ? 10.947 4.634 -32.032 1.00 79.12 80 THR A O 1
ATOM 616 N N . HIS A 1 81 ? 10.979 2.574 -31.137 1.00 82.06 81 HIS A N 1
ATOM 617 C CA . HIS A 1 81 ? 11.659 1.917 -32.245 1.00 82.06 81 HIS A CA 1
ATOM 618 C C . HIS A 1 81 ? 10.655 1.301 -33.226 1.00 82.06 81 HIS A C 1
ATOM 620 O O . HIS A 1 81 ? 9.597 0.820 -32.827 1.00 82.06 81 HIS A O 1
ATOM 626 N N . ASP A 1 82 ? 11.032 1.239 -34.501 1.00 85.00 82 ASP A N 1
ATOM 627 C CA . ASP A 1 82 ? 10.194 0.695 -35.583 1.00 85.00 82 ASP A CA 1
ATOM 628 C C . ASP A 1 82 ? 10.116 -0.846 -35.583 1.00 85.00 82 ASP A C 1
ATOM 630 O O . ASP A 1 82 ? 9.360 -1.468 -36.326 1.00 85.00 82 ASP A O 1
ATOM 634 N N . THR A 1 83 ? 10.894 -1.506 -34.720 1.00 85.88 83 THR A N 1
ATOM 635 C CA . THR A 1 83 ? 10.835 -2.962 -34.579 1.00 85.88 83 THR A CA 1
ATOM 636 C C . THR A 1 83 ? 9.503 -3.386 -33.968 1.00 85.88 83 THR A C 1
ATOM 638 O O . THR A 1 83 ? 9.230 -3.119 -32.797 1.00 85.88 83 THR A O 1
ATOM 641 N N . VAL A 1 84 ? 8.701 -4.110 -34.746 1.00 85.44 84 VAL A N 1
ATOM 642 C CA . VAL A 1 84 ? 7.430 -4.701 -34.313 1.00 85.44 84 VAL A CA 1
ATOM 643 C C . VAL A 1 84 ? 7.535 -6.223 -34.216 1.00 85.44 84 VAL A C 1
ATOM 645 O O . VAL A 1 84 ? 8.162 -6.881 -35.047 1.00 85.44 84 VAL A O 1
ATOM 648 N N . HIS A 1 85 ? 6.899 -6.807 -33.200 1.00 84.00 85 HIS A N 1
ATOM 649 C CA . HIS A 1 85 ? 6.781 -8.258 -33.081 1.00 84.00 85 HIS A CA 1
ATOM 650 C C . HIS A 1 85 ? 5.626 -8.756 -33.951 1.00 84.00 85 HIS A C 1
ATOM 652 O O . HIS A 1 85 ? 4.489 -8.316 -33.788 1.00 84.00 85 HIS A O 1
ATOM 658 N N . TYR A 1 86 ? 5.900 -9.711 -34.838 1.00 89.88 86 TYR A N 1
ATOM 659 C CA . TYR A 1 86 ? 4.871 -10.408 -35.602 1.00 89.88 86 TYR A CA 1
ATOM 660 C C . TYR A 1 86 ? 4.842 -11.882 -35.206 1.00 89.88 86 TYR A C 1
ATOM 662 O O . TYR A 1 86 ? 5.877 -12.539 -35.094 1.00 89.88 86 TYR A O 1
ATOM 670 N N . ILE A 1 87 ? 3.640 -12.409 -34.984 1.00 90.19 87 ILE A N 1
ATOM 671 C CA . ILE A 1 87 ? 3.438 -13.840 -34.776 1.00 90.19 87 ILE A CA 1
ATOM 672 C C . ILE A 1 87 ? 3.122 -14.444 -36.140 1.00 90.19 87 ILE A C 1
ATOM 674 O O . ILE A 1 87 ? 2.065 -14.180 -36.715 1.00 90.19 87 ILE A O 1
ATOM 678 N N . ILE A 1 88 ? 4.032 -15.269 -36.658 1.00 90.94 88 ILE A N 1
ATOM 679 C CA . ILE A 1 88 ? 3.764 -16.056 -37.863 1.00 90.94 88 ILE A CA 1
ATOM 680 C C . ILE A 1 88 ? 2.750 -17.132 -37.504 1.00 90.94 88 ILE A C 1
ATOM 682 O O . ILE A 1 88 ? 3.053 -18.050 -36.743 1.00 90.94 88 ILE A O 1
ATOM 686 N N . THR A 1 89 ? 1.561 -17.052 -38.087 1.00 91.56 89 THR A N 1
ATOM 687 C CA . THR A 1 89 ? 0.562 -18.118 -37.995 1.00 91.56 89 THR A CA 1
ATOM 688 C C . THR A 1 89 ? 0.450 -18.828 -39.341 1.00 91.56 89 THR A C 1
ATOM 690 O O . THR A 1 89 ? 0.610 -18.221 -40.399 1.00 91.56 89 THR A O 1
ATOM 693 N N . ARG A 1 90 ? 0.237 -20.147 -39.311 1.00 91.31 90 ARG A N 1
ATOM 694 C CA . ARG A 1 90 ? -0.032 -20.964 -40.500 1.00 91.31 90 ARG A CA 1
ATOM 695 C C . ARG A 1 90 ? -1.395 -21.621 -40.320 1.00 91.31 90 ARG A C 1
ATOM 697 O O . ARG A 1 90 ? -1.643 -22.220 -39.278 1.00 91.31 90 ARG A O 1
ATOM 704 N N . GLY A 1 91 ? -2.244 -21.538 -41.340 1.00 90.69 91 GLY A N 1
ATOM 705 C CA . GLY A 1 91 ? -3.605 -22.080 -41.306 1.00 90.69 91 GLY A CA 1
ATOM 706 C C . GLY A 1 91 ? -4.672 -21.065 -40.865 1.00 90.69 91 GLY A C 1
ATOM 707 O O . GLY A 1 91 ? -4.354 -19.905 -40.602 1.00 90.69 91 GLY A O 1
ATOM 708 N N . PRO A 1 92 ? -5.953 -21.473 -40.847 1.00 90.94 92 PRO A N 1
ATOM 709 C CA . PRO A 1 92 ? -7.073 -20.589 -40.533 1.00 90.94 92 PRO A CA 1
ATOM 710 C C . PRO A 1 92 ? -7.131 -20.217 -39.036 1.00 90.94 92 PRO A C 1
ATOM 712 O O . PRO A 1 92 ? -6.699 -21.008 -38.193 1.00 90.94 92 PRO A O 1
ATOM 715 N N . PRO A 1 93 ? -7.704 -19.049 -38.676 1.00 88.75 93 PRO A N 1
ATOM 716 C CA . PRO A 1 93 ? -7.875 -18.643 -37.282 1.00 88.75 93 PRO A CA 1
ATOM 717 C C . PRO A 1 93 ? -8.671 -19.671 -36.470 1.00 88.75 93 PRO A C 1
ATOM 719 O O . PRO A 1 93 ? -9.756 -20.094 -36.873 1.00 88.75 93 PRO A O 1
ATOM 722 N N . VAL A 1 94 ? -8.160 -20.035 -35.293 1.00 89.62 94 VAL A N 1
ATOM 723 C CA . VAL A 1 94 ? -8.837 -20.952 -34.366 1.00 89.62 94 VAL A CA 1
ATOM 724 C C . VAL A 1 94 ? -9.526 -20.149 -33.265 1.00 89.62 94 VAL A C 1
ATOM 726 O O . VAL A 1 94 ? -8.911 -19.299 -32.625 1.00 89.62 94 VAL A O 1
ATOM 729 N N . LYS A 1 95 ? -10.809 -20.433 -33.014 1.00 89.00 95 LYS A N 1
ATOM 730 C CA . LYS A 1 95 ? -11.588 -19.849 -31.912 1.00 89.00 95 LYS A CA 1
ATOM 731 C C . LYS A 1 95 ? -11.794 -20.888 -30.813 1.00 89.00 95 LYS A C 1
ATOM 733 O O . LYS A 1 95 ? -12.301 -21.973 -31.079 1.00 89.00 95 LYS A O 1
ATOM 738 N N . ALA A 1 96 ? -11.488 -20.526 -29.569 1.00 87.12 96 ALA A N 1
ATOM 739 C CA . ALA A 1 96 ? -11.833 -21.310 -28.385 1.00 87.12 96 ALA A CA 1
ATOM 740 C C . ALA A 1 96 ? -12.758 -20.502 -27.464 1.00 87.12 96 ALA A C 1
ATOM 742 O O . ALA A 1 96 ? -12.622 -19.284 -27.346 1.00 87.12 96 ALA A O 1
ATOM 743 N N . LYS A 1 97 ? -13.716 -21.169 -26.810 1.00 89.19 97 LYS A N 1
ATOM 744 C CA . LYS A 1 97 ? -14.556 -20.538 -25.782 1.00 89.19 97 LYS A CA 1
ATOM 745 C C . LYS A 1 97 ? -13.736 -20.410 -24.487 1.00 89.19 97 LYS A C 1
ATOM 747 O O . LYS A 1 97 ? -13.188 -21.426 -24.054 1.00 89.19 97 LYS A O 1
ATOM 752 N N . PRO A 1 98 ? -13.663 -19.222 -23.855 1.00 88.56 98 PRO A N 1
ATOM 753 C CA . PRO A 1 98 ? -13.030 -19.074 -22.549 1.00 88.56 98 PRO A CA 1
ATOM 754 C C . PRO A 1 98 ? -13.638 -20.058 -21.544 1.00 88.56 98 PRO A C 1
ATOM 756 O O . PRO A 1 98 ? -14.861 -20.204 -21.474 1.00 88.56 98 PRO A O 1
ATOM 759 N N . ARG A 1 99 ? -12.793 -20.752 -20.778 1.00 86.38 99 ARG A N 1
ATOM 760 C CA . ARG A 1 99 ? -13.249 -21.562 -19.644 1.00 86.38 99 ARG A CA 1
ATOM 761 C C . ARG A 1 99 ? -13.419 -20.651 -18.434 1.00 86.38 99 ARG A C 1
ATOM 763 O O . ARG A 1 99 ? -12.521 -19.876 -18.124 1.00 86.38 99 ARG A O 1
ATOM 770 N N . TYR A 1 100 ? -14.556 -20.756 -17.754 1.00 84.69 100 TYR A N 1
ATOM 771 C CA . TYR A 1 100 ? -14.763 -20.068 -16.485 1.00 84.69 100 TYR A CA 1
ATOM 772 C C . TYR A 1 100 ? -13.885 -20.717 -15.416 1.00 84.69 100 TYR A C 1
ATOM 774 O O . TYR A 1 100 ? -13.974 -21.924 -15.188 1.00 84.69 100 TYR A O 1
ATOM 782 N N . THR A 1 101 ? -13.045 -19.925 -14.759 1.00 76.81 101 THR A N 1
ATOM 783 C CA . THR A 1 101 ? -12.404 -20.331 -13.509 1.00 76.81 101 THR A CA 1
ATOM 784 C C . THR A 1 101 ? -13.471 -20.310 -12.417 1.00 76.81 101 THR A C 1
ATOM 786 O O . THR A 1 101 ? -14.141 -19.293 -12.233 1.00 76.81 101 THR A O 1
ATOM 789 N N . GLN A 1 102 ? -13.684 -21.426 -11.713 1.00 68.69 102 GLN A N 1
ATOM 790 C CA . GLN A 1 102 ? -14.542 -21.412 -10.528 1.00 68.69 102 GLN A CA 1
ATOM 791 C C . GLN A 1 102 ? -13.855 -20.565 -9.454 1.00 68.69 102 GLN A C 1
ATOM 793 O O . GLN A 1 102 ? -12.842 -20.966 -8.888 1.00 68.69 102 GLN A O 1
ATOM 798 N N . ASN A 1 103 ? -14.393 -19.375 -9.197 1.00 59.28 103 ASN A N 1
ATOM 799 C CA . ASN A 1 103 ? -13.991 -18.562 -8.059 1.00 59.28 103 ASN A CA 1
ATOM 800 C C . ASN A 1 103 ? -14.547 -19.230 -6.795 1.00 59.28 103 ASN A C 1
ATOM 802 O O . ASN A 1 103 ? -15.733 -19.100 -6.498 1.00 59.28 103 ASN A O 1
ATOM 806 N N . TYR A 1 104 ? -13.706 -19.962 -6.061 1.00 54.97 104 TYR A N 1
ATOM 807 C CA . TYR A 1 104 ? -14.018 -20.352 -4.686 1.00 54.97 104 TYR A CA 1
ATOM 808 C C . TYR A 1 104 ? -13.951 -19.089 -3.819 1.00 54.97 104 TYR A C 1
ATOM 810 O O . TYR A 1 104 ? -12.882 -18.664 -3.383 1.00 54.97 104 TYR A O 1
ATOM 818 N N . THR A 1 105 ? -15.094 -18.444 -3.605 1.00 51.47 105 THR A N 1
ATOM 819 C CA . THR A 1 105 ? -15.241 -17.424 -2.565 1.00 51.47 105 THR A CA 1
ATOM 820 C C . THR A 1 105 ? -15.362 -18.153 -1.228 1.00 51.47 105 THR A C 1
ATOM 822 O O . THR A 1 105 ? -16.421 -18.679 -0.902 1.00 51.47 105 THR A O 1
ATOM 825 N N . MET A 1 106 ? -14.264 -18.234 -0.476 1.00 52.25 106 MET A N 1
ATOM 826 C CA . MET A 1 106 ? -14.309 -18.615 0.938 1.00 52.25 106 MET A CA 1
ATOM 827 C C . MET A 1 106 ? -15.003 -17.478 1.703 1.00 52.25 106 MET A C 1
ATOM 829 O O . MET A 1 106 ? -14.548 -16.331 1.647 1.00 52.25 106 MET A O 1
ATOM 833 N N . LEU A 1 107 ? -16.140 -17.803 2.324 1.00 54.31 107 LEU A N 1
ATOM 834 C CA . LEU A 1 107 ? -16.858 -16.954 3.279 1.00 54.31 107 LEU A CA 1
ATOM 835 C C . LEU A 1 107 ? -15.983 -16.668 4.505 1.00 54.31 107 LEU A C 1
ATOM 837 O O . LEU A 1 107 ? -15.336 -17.627 4.982 1.00 54.31 107 LEU A O 1
#

Organism: Araneus ventricosus (NCBI:txid182803)